Protein AF-A0A7K1E0W9-F1 (afdb_monomer)

Foldseek 3Di:
DEEEQEDLPPVSLVVLVVCLVDDPDDYYQYDYPPVVSSVVSVVVCCVVPNPVSD

Secondary structure (DSSP, 8-state):
-EEEEE--SHHHHHHHHHHTT--S-SEEEEE-SSHHHHHHHHHHHHHHH-GGG-

Nearest PDB structures (foldseek):
  3pqe-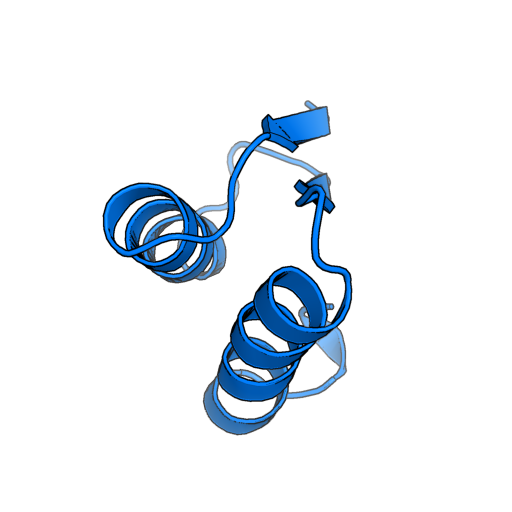assembly1_C  TM=8.891E-01  e=8.610E-02  Bacillus subtilis
  8q3c-assembly1_N  TM=8.562E-01  e=1.950E-01  Selenomonas ruminantium
  6jw7-assembly1_A  TM=7.935E-01  e=9.217E-02  Streptomyces kanamyceticus
  1x7d-assembly1_A  TM=7.656E-01  e=3.600E-01  Pseudomonas putida
  3e18-assembly1_A  TM=7.208E-01  e=4.728E-01  Listeria innocua

Radius of gyration: 10.26 Å; Cα contacts (8 Å, |Δi|>4): 61; chains: 1; bounding box: 22×22×25 Å

Sequence (54 aa):
MRILLVGSGGVGDAIAKIAARRSFFEKLIVTDYDESRAERTVEWLRQRHGADLI

Mean predicted aligned error: 2.55 Å

pLDDT: mean 94.88, std 6.24, range [67.69, 98.38]

Solvent-accessible surface area (backbone atoms only — not comparable to full-atom values): 3230 Å² total; per-residue (Å²): 86,78,44,81,43,82,43,38,52,79,66,37,38,52,48,55,65,55,46,78,76,56,78,86,51,77,47,76,45,74,35,40,95,54,56,69,44,23,49,51,48,51,49,52,46,33,77,74,66,38,66,91,77,110

Structure (mmCIF, N/CA/C/O backbone):
data_AF-A0A7K1E0W9-F1
#
_entry.id   AF-A0A7K1E0W9-F1
#
loop_
_atom_site.group_PDB
_atom_site.id
_atom_site.type_symbol
_atom_site.label_atom_id
_atom_site.label_alt_id
_atom_site.label_comp_id
_atom_site.label_asym_id
_atom_site.label_entity_id
_atom_site.label_seq_id
_atom_site.pdbx_PDB_ins_code
_atom_site.Cartn_x
_atom_site.Cartn_y
_atom_site.Cartn_z
_atom_site.occupancy
_atom_site.B_iso_or_equiv
_atom_site.auth_seq_id
_atom_site.auth_comp_id
_atom_site.auth_asym_id
_atom_site.auth_atom_id
_atom_site.pdbx_PDB_model_num
ATOM 1 N N . MET A 1 1 ? -9.778 7.886 8.101 1.00 96.38 1 MET A N 1
ATOM 2 C CA . MET A 1 1 ? -8.948 8.629 7.117 1.00 96.38 1 MET A CA 1
ATOM 3 C C . MET A 1 1 ? -8.441 7.663 6.059 1.00 96.38 1 MET A C 1
ATOM 5 O O . MET A 1 1 ? -8.147 6.527 6.409 1.00 96.38 1 MET A O 1
ATOM 9 N N . ARG A 1 2 ? -8.339 8.092 4.798 1.00 97.56 2 ARG A N 1
ATOM 10 C CA . ARG A 1 2 ? -7.826 7.269 3.692 1.00 97.56 2 ARG A CA 1
ATOM 11 C C . ARG A 1 2 ? -6.493 7.829 3.204 1.00 97.56 2 ARG A C 1
ATOM 13 O O . ARG A 1 2 ? -6.360 9.044 3.096 1.00 97.56 2 ARG A O 1
ATOM 20 N N . ILE A 1 3 ? -5.525 6.953 2.958 1.00 97.75 3 ILE A N 1
ATOM 21 C CA . ILE A 1 3 ? -4.153 7.307 2.581 1.00 97.75 3 ILE A CA 1
ATOM 22 C C . ILE A 1 3 ? -3.859 6.733 1.195 1.00 97.75 3 ILE A C 1
ATOM 24 O O . ILE A 1 3 ? -4.091 5.549 0.957 1.00 97.75 3 ILE A O 1
ATOM 28 N N . LEU A 1 4 ? -3.319 7.563 0.305 1.00 97.94 4 LEU A N 1
ATOM 29 C CA . LEU A 1 4 ? -2.711 7.127 -0.947 1.00 97.94 4 LEU A CA 1
ATOM 30 C C . LEU A 1 4 ? -1.193 7.227 -0.799 1.00 97.94 4 LEU A C 1
ATOM 32 O O . LEU A 1 4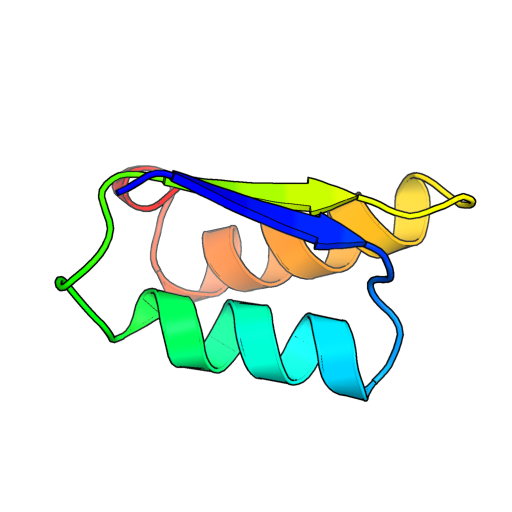 ? -0.655 8.320 -0.630 1.00 97.94 4 LEU A O 1
ATOM 36 N N . LEU A 1 5 ? -0.515 6.086 -0.840 1.00 97.94 5 LEU A N 1
ATOM 37 C CA . LEU A 1 5 ? 0.936 6.007 -0.843 1.00 97.94 5 LEU A CA 1
ATOM 38 C C . LEU A 1 5 ? 1.420 5.897 -2.291 1.00 97.94 5 LEU A C 1
ATOM 40 O O . LEU A 1 5 ? 1.126 4.912 -2.967 1.00 97.94 5 LEU A O 1
ATOM 44 N N . VAL A 1 6 ? 2.155 6.907 -2.755 1.00 97.94 6 VAL A N 1
ATOM 45 C CA . V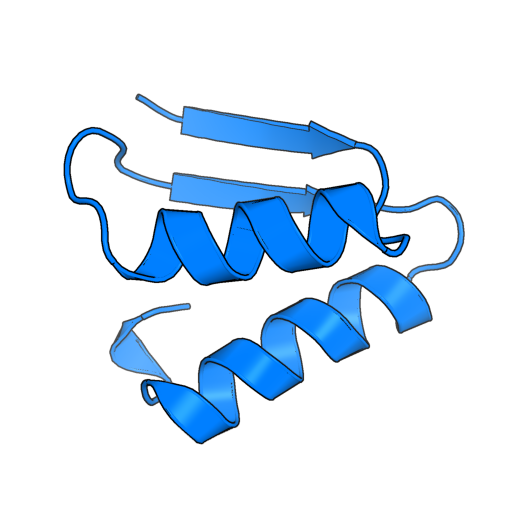AL A 1 6 ? 2.746 6.940 -4.099 1.00 97.94 6 VAL A CA 1
ATOM 46 C C . VAL A 1 6 ? 4.218 6.552 -4.006 1.00 97.94 6 VAL A C 1
ATOM 48 O O . VAL A 1 6 ? 5.017 7.259 -3.393 1.00 97.94 6 VAL A O 1
ATOM 51 N N . GLY A 1 7 ? 4.560 5.423 -4.618 1.00 97.94 7 GLY A N 1
ATOM 52 C CA . GLY A 1 7 ? 5.872 4.793 -4.568 1.00 97.94 7 GLY A CA 1
ATOM 53 C C . GLY A 1 7 ? 5.924 3.642 -3.560 1.00 97.94 7 GLY A C 1
ATOM 54 O O . GLY A 1 7 ? 5.643 3.810 -2.377 1.00 97.94 7 GLY A O 1
ATOM 55 N N . SER A 1 8 ? 6.371 2.482 -4.033 1.00 97.38 8 SER A N 1
ATOM 56 C CA . SER A 1 8 ? 6.571 1.223 -3.296 1.00 97.38 8 SER A CA 1
ATOM 57 C C . SER A 1 8 ? 8.024 0.727 -3.403 1.00 97.38 8 SER A C 1
ATOM 59 O O . SER A 1 8 ? 8.330 -0.464 -3.405 1.00 97.38 8 SER A O 1
ATOM 61 N N . GLY A 1 9 ? 8.963 1.675 -3.487 1.00 96.25 9 GLY A N 1
ATOM 62 C CA . GLY A 1 9 ? 10.382 1.413 -3.235 1.00 96.25 9 GLY A CA 1
ATOM 63 C C . GLY A 1 9 ? 10.654 1.134 -1.750 1.00 96.25 9 GLY A C 1
ATOM 64 O O . GLY A 1 9 ? 9.731 0.955 -0.961 1.00 96.25 9 GLY A O 1
ATOM 65 N N . GLY A 1 10 ? 11.920 1.175 -1.323 1.00 96.81 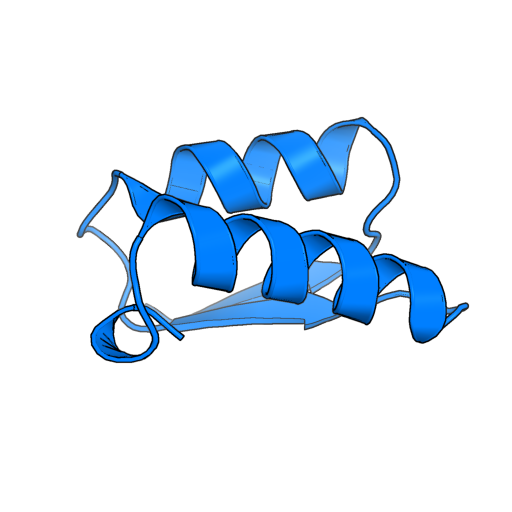10 GLY A N 1
ATOM 66 C CA . GLY A 1 10 ? 12.291 0.817 0.057 1.00 96.81 10 GLY A CA 1
ATOM 67 C C . GLY A 1 10 ? 11.558 1.608 1.153 1.00 96.81 10 GLY A C 1
ATOM 68 O O . GLY A 1 10 ? 11.171 1.038 2.169 1.00 96.81 10 GLY A O 1
ATOM 69 N N . VAL A 1 11 ? 11.315 2.908 0.940 1.00 98.06 11 VAL A N 1
ATOM 70 C CA . VAL A 1 11 ? 10.601 3.751 1.917 1.00 98.06 11 VAL A CA 1
ATOM 71 C C . VAL A 1 11 ? 9.099 3.472 1.911 1.00 98.06 11 VAL A C 1
ATOM 73 O O . VAL A 1 11 ? 8.510 3.298 2.974 1.00 98.06 11 VAL A O 1
ATOM 76 N N . GLY A 1 12 ? 8.478 3.402 0.732 1.00 97.75 12 GLY A N 1
ATOM 77 C CA . GLY A 1 12 ? 7.044 3.132 0.614 1.00 97.75 12 GLY A CA 1
ATOM 78 C C . GLY A 1 12 ? 6.667 1.763 1.176 1.00 97.75 12 GLY A C 1
ATOM 79 O O . GLY A 1 12 ? 5.743 1.646 1.979 1.00 97.75 12 GLY A O 1
ATOM 80 N N . ASP A 1 13 ? 7.457 0.744 0.851 1.00 97.50 13 ASP A N 1
ATOM 81 C CA . ASP A 1 13 ? 7.297 -0.599 1.398 1.00 97.50 13 ASP A CA 1
ATOM 82 C C . ASP A 1 13 ? 7.398 -0.605 2.937 1.00 97.50 13 ASP A C 1
ATOM 84 O O . ASP A 1 13 ? 6.539 -1.160 3.624 1.00 97.50 13 ASP A O 1
ATOM 88 N N . ALA A 1 14 ? 8.379 0.104 3.510 1.00 98.25 14 ALA A N 1
ATOM 89 C CA . ALA A 1 14 ? 8.498 0.248 4.960 1.00 98.25 14 ALA A CA 1
ATOM 90 C C . ALA A 1 14 ? 7.289 0.968 5.586 1.00 98.25 14 ALA A C 1
ATOM 92 O O . ALA A 1 14 ? 6.797 0.541 6.635 1.00 98.25 14 ALA A O 1
ATOM 93 N N . ILE A 1 15 ? 6.777 2.026 4.946 1.00 97.94 15 ILE A N 1
ATOM 94 C CA . ILE A 1 15 ? 5.578 2.743 5.401 1.00 97.94 15 ILE A CA 1
ATOM 95 C C . ILE A 1 15 ? 4.375 1.800 5.433 1.00 97.94 15 ILE A C 1
ATOM 97 O O . ILE A 1 15 ? 3.712 1.724 6.467 1.00 97.94 15 ILE A O 1
ATOM 101 N N . ALA A 1 16 ? 4.118 1.048 4.360 1.00 97.12 16 ALA A N 1
ATOM 102 C CA . ALA A 1 16 ? 2.996 0.112 4.289 1.00 97.12 16 ALA A CA 1
ATOM 103 C C . ALA A 1 16 ? 3.072 -0.955 5.402 1.00 97.12 16 ALA A C 1
ATOM 105 O O . ALA A 1 16 ? 2.093 -1.208 6.106 1.00 97.12 16 ALA A O 1
ATOM 106 N N . LYS A 1 17 ? 4.268 -1.501 5.653 1.00 96.12 17 LYS A N 1
ATOM 107 C CA . LYS A 1 17 ? 4.527 -2.482 6.724 1.00 96.12 17 LYS A CA 1
ATOM 108 C C . LYS A 1 17 ? 4.359 -1.913 8.133 1.00 96.12 17 LYS A C 1
ATOM 110 O O . LYS A 1 17 ? 3.935 -2.614 9.052 1.00 96.12 17 LYS A O 1
ATOM 115 N N . ILE A 1 18 ? 4.703 -0.644 8.347 1.00 96.75 18 ILE A N 1
ATOM 116 C CA . ILE A 1 18 ? 4.446 0.037 9.622 1.00 96.75 18 ILE A CA 1
ATOM 117 C C . ILE A 1 18 ? 2.950 0.309 9.781 1.00 96.75 18 ILE A C 1
ATOM 119 O O . ILE A 1 18 ? 2.414 0.114 10.873 1.00 96.75 18 ILE A O 1
ATOM 123 N N . ALA A 1 19 ? 2.292 0.742 8.707 1.00 96.12 19 ALA A N 1
ATOM 124 C CA . ALA A 1 19 ? 0.886 1.110 8.686 1.00 96.12 19 ALA A CA 1
ATOM 125 C C . ALA A 1 19 ? -0.030 -0.073 9.024 1.00 96.12 19 ALA A C 1
ATOM 127 O O . ALA A 1 19 ? -0.971 0.112 9.787 1.00 96.12 19 ALA A O 1
ATOM 128 N N . ALA A 1 20 ? 0.314 -1.291 8.593 1.00 94.81 20 ALA A N 1
ATOM 129 C CA . ALA A 1 20 ? -0.394 -2.530 8.939 1.00 94.81 20 ALA A CA 1
ATOM 130 C C . ALA A 1 20 ? -0.555 -2.786 10.453 1.00 94.81 20 ALA A C 1
ATOM 132 O O . ALA A 1 20 ? -1.351 -3.617 10.876 1.00 94.81 20 ALA A O 1
ATOM 133 N N . ARG A 1 21 ? 0.205 -2.072 11.292 1.00 93.44 21 ARG A N 1
ATOM 134 C CA . ARG A 1 21 ? 0.204 -2.185 12.758 1.00 93.44 21 ARG A CA 1
ATOM 135 C C . ARG A 1 21 ? -0.489 -1.002 13.445 1.00 93.44 21 ARG A C 1
ATOM 137 O O . ARG A 1 21 ? -0.307 -0.800 14.645 1.00 93.44 21 ARG A O 1
ATOM 144 N N . ARG A 1 22 ? -1.181 -0.146 12.689 1.00 94.88 22 ARG A N 1
ATOM 145 C CA . ARG A 1 22 ? -1.772 1.116 13.156 1.00 94.88 22 ARG A CA 1
ATOM 146 C C . ARG A 1 22 ? -3.254 1.165 12.792 1.00 94.88 22 ARG A C 1
ATOM 148 O O . ARG A 1 22 ? -3.648 0.669 11.750 1.00 94.88 22 ARG A O 1
ATOM 155 N N . SER A 1 23 ? -4.053 1.816 13.634 1.00 94.12 23 SER A N 1
ATOM 156 C CA . SER A 1 23 ? -5.520 1.863 13.508 1.00 94.12 23 SER A CA 1
ATOM 157 C C . SER A 1 23 ? -6.093 3.275 13.325 1.00 94.12 23 SER A C 1
ATOM 159 O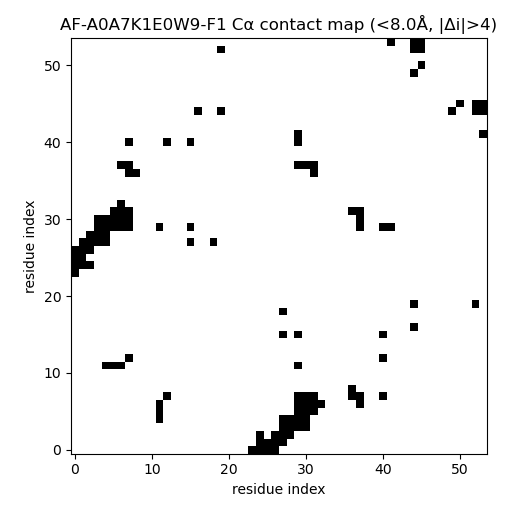 O . SER A 1 23 ? -7.303 3.463 13.364 1.00 94.12 23 SER A O 1
ATOM 161 N N . PHE A 1 24 ? -5.250 4.295 13.126 1.00 95.31 24 PHE A N 1
ATOM 162 C CA . PHE A 1 24 ? -5.710 5.686 12.973 1.00 95.31 24 PHE A CA 1
ATOM 163 C C . PHE A 1 24 ? -6.264 6.003 11.568 1.00 95.31 24 PHE A C 1
ATOM 165 O O . PHE A 1 24 ? -6.757 7.106 11.320 1.00 95.31 24 PHE A O 1
ATOM 172 N N . PHE A 1 25 ? -6.162 5.062 10.627 1.00 95.81 25 PHE A N 1
ATOM 173 C CA . PHE A 1 25 ? -6.666 5.187 9.264 1.00 95.81 25 PHE A CA 1
ATOM 174 C C . PHE A 1 25 ? -7.566 3.995 8.919 1.00 95.81 25 PHE A C 1
ATOM 176 O O . PHE A 1 25 ? -7.465 2.929 9.509 1.00 95.81 25 PHE A O 1
ATOM 183 N N . GLU A 1 26 ? -8.473 4.217 7.973 1.00 95.50 26 GLU A N 1
ATOM 184 C CA . GLU A 1 26 ? -9.463 3.239 7.507 1.00 95.50 26 GLU A CA 1
ATOM 185 C C . GLU A 1 26 ? -8.901 2.408 6.351 1.00 95.50 26 GLU A C 1
ATOM 187 O O . GLU A 1 26 ? -9.126 1.208 6.279 1.00 95.50 26 GLU A O 1
ATOM 192 N N . LYS A 1 27 ? -8.174 3.055 5.430 1.00 95.38 27 LYS A N 1
ATOM 193 C CA . LYS A 1 27 ? -7.614 2.404 4.244 1.00 95.38 27 LYS A CA 1
ATOM 194 C C . LYS A 1 27 ? -6.314 3.062 3.802 1.00 95.38 27 LYS A C 1
ATOM 196 O O . LYS A 1 27 ? -6.222 4.292 3.792 1.00 95.38 27 LYS A O 1
ATOM 201 N N . LEU A 1 28 ? -5.344 2.246 3.404 1.00 96.69 28 LEU A N 1
ATOM 202 C CA . LEU A 1 28 ? -4.111 2.668 2.745 1.00 96.69 28 LEU A CA 1
ATOM 203 C C . LEU A 1 28 ? -4.036 1.979 1.383 1.00 96.69 28 LEU A C 1
ATOM 205 O O . LEU A 1 28 ? -4.149 0.761 1.304 1.00 96.69 28 LEU A O 1
ATOM 209 N N . ILE A 1 29 ? -3.864 2.760 0.321 1.00 97.06 29 ILE A N 1
ATOM 210 C CA . ILE A 1 29 ? -3.691 2.262 -1.046 1.00 97.06 29 ILE A CA 1
ATOM 211 C C . ILE A 1 29 ? -2.224 2.457 -1.422 1.00 97.06 29 ILE A C 1
ATOM 213 O O . ILE A 1 29 ? -1.727 3.581 -1.368 1.00 97.06 29 ILE A O 1
ATOM 217 N N . VAL A 1 30 ? -1.535 1.373 -1.779 1.00 97.69 30 VAL A N 1
ATOM 218 C CA . VAL A 1 30 ? -0.158 1.415 -2.288 1.00 97.69 30 VAL A CA 1
ATOM 219 C C . VAL A 1 30 ? -0.215 1.539 -3.804 1.00 97.69 30 VAL A C 1
ATOM 221 O O . VAL A 1 30 ? -0.909 0.769 -4.460 1.00 97.69 30 VAL A O 1
ATOM 224 N N . THR A 1 31 ? 0.504 2.509 -4.357 1.00 98.12 31 THR A N 1
ATOM 225 C CA . THR A 1 31 ? 0.608 2.723 -5.802 1.00 98.12 31 THR A CA 1
ATOM 226 C C . THR A 1 31 ? 2.058 2.878 -6.206 1.00 98.12 31 THR A C 1
ATOM 228 O O . THR A 1 31 ? 2.885 3.364 -5.435 1.00 98.12 31 THR A O 1
ATOM 231 N N . ASP A 1 32 ? 2.369 2.471 -7.425 1.00 98.38 3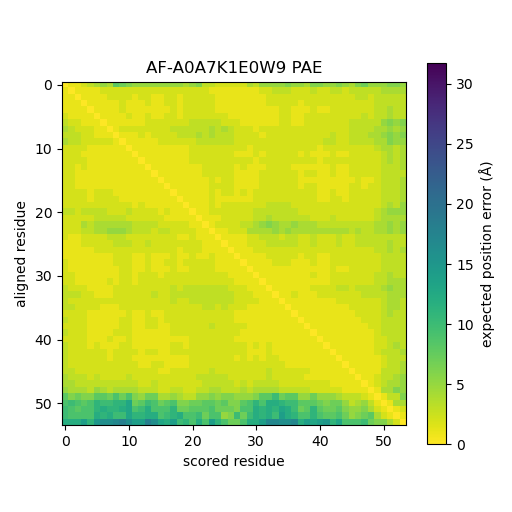2 ASP A N 1
ATOM 232 C CA . ASP A 1 32 ? 3.673 2.651 -8.042 1.00 98.38 32 ASP A CA 1
ATOM 233 C C . ASP A 1 32 ? 3.482 2.750 -9.555 1.00 98.38 32 ASP A C 1
ATOM 235 O O . ASP A 1 32 ? 2.442 2.352 -10.079 1.00 98.38 32 ASP A O 1
ATOM 239 N N . TYR A 1 33 ? 4.477 3.297 -10.246 1.00 97.62 33 TYR A N 1
ATOM 240 C CA . TYR A 1 33 ? 4.500 3.293 -11.704 1.00 97.62 33 TYR A CA 1
ATOM 241 C C . TYR A 1 33 ? 4.646 1.865 -12.249 1.00 97.62 33 TYR A C 1
ATOM 243 O O . TYR A 1 33 ? 4.027 1.513 -13.248 1.00 97.62 33 TYR A O 1
ATOM 251 N N . ASP A 1 34 ? 5.448 1.043 -11.574 1.00 97.75 34 ASP A N 1
ATOM 252 C CA . ASP A 1 34 ? 5.586 -0.384 -11.855 1.00 97.75 34 ASP A CA 1
ATOM 253 C C . ASP A 1 34 ? 4.667 -1.162 -10.901 1.00 97.75 34 ASP A C 1
ATOM 255 O O . ASP A 1 34 ? 4.984 -1.339 -9.722 1.00 97.75 34 ASP A O 1
ATOM 259 N N . GLU A 1 35 ? 3.516 -1.609 -11.412 1.00 97.44 35 GLU A N 1
ATOM 260 C CA . GLU A 1 35 ? 2.472 -2.322 -10.657 1.00 97.44 35 GLU A CA 1
ATOM 261 C C . GLU A 1 35 ? 3.033 -3.491 -9.838 1.00 97.44 35 GLU A C 1
ATOM 263 O O . GLU A 1 35 ? 2.677 -3.656 -8.668 1.00 97.44 35 GLU A O 1
ATOM 268 N N . SER A 1 36 ? 4.010 -4.218 -10.392 1.00 98.12 36 SER A N 1
ATOM 269 C CA . SER A 1 36 ? 4.631 -5.365 -9.725 1.00 98.12 36 SER A CA 1
ATOM 270 C C . SER A 1 36 ? 5.258 -4.992 -8.378 1.00 98.12 36 SER A C 1
ATOM 272 O O . SER A 1 36 ? 5.388 -5.835 -7.488 1.00 98.12 36 SER A O 1
ATOM 274 N N . ARG A 1 37 ? 5.688 -3.735 -8.199 1.00 97.88 37 ARG A N 1
ATOM 275 C CA . ARG A 1 37 ? 6.266 -3.258 -6.936 1.00 97.88 37 ARG A CA 1
ATOM 276 C C . ARG A 1 37 ? 5.199 -3.111 -5.860 1.00 97.88 37 ARG A C 1
ATOM 278 O O . ARG A 1 37 ? 5.403 -3.590 -4.744 1.00 97.88 37 ARG A O 1
ATOM 285 N N . ALA A 1 38 ? 4.053 -2.532 -6.215 1.00 97.88 38 ALA A N 1
ATOM 286 C CA . ALA A 1 38 ? 2.924 -2.393 -5.306 1.00 97.88 38 ALA A CA 1
ATOM 287 C C . ALA A 1 38 ? 2.361 -3.773 -4.932 1.00 97.88 38 ALA A C 1
ATOM 289 O O . ALA A 1 38 ? 2.146 -4.046 -3.750 1.00 97.88 38 ALA A O 1
ATOM 290 N N . GLU A 1 39 ? 2.220 -4.672 -5.911 1.00 97.38 39 GLU A N 1
ATOM 291 C CA . GLU A 1 39 ? 1.786 -6.054 -5.688 1.00 97.38 39 GLU A CA 1
ATOM 292 C C . GLU A 1 39 ? 2.703 -6.801 -4.720 1.00 97.38 39 GLU A C 1
ATOM 294 O O . GLU A 1 39 ? 2.214 -7.453 -3.800 1.00 97.38 39 GLU A O 1
ATOM 299 N N . ARG A 1 40 ? 4.031 -6.668 -4.854 1.00 97.69 40 ARG A N 1
ATOM 300 C CA . ARG A 1 40 ? 4.984 -7.291 -3.920 1.00 97.69 40 ARG A CA 1
ATOM 301 C C . ARG A 1 40 ? 4.797 -6.808 -2.483 1.00 97.69 40 ARG A C 1
ATOM 303 O O . ARG A 1 40 ? 4.856 -7.625 -1.563 1.00 97.69 40 ARG A O 1
ATOM 310 N N . THR A 1 41 ? 4.572 -5.511 -2.272 1.00 97.31 41 THR A N 1
ATOM 311 C CA . THR A 1 41 ? 4.298 -4.967 -0.932 1.00 97.31 41 THR A CA 1
ATOM 312 C C . THR A 1 41 ? 2.986 -5.519 -0.370 1.00 97.31 41 THR A C 1
ATOM 314 O O . THR A 1 41 ? 2.949 -5.948 0.785 1.00 97.31 41 THR A O 1
ATOM 317 N N . VAL A 1 42 ? 1.922 -5.557 -1.178 1.00 96.75 42 VAL A N 1
ATOM 318 C CA . VAL A 1 42 ? 0.614 -6.103 -0.776 1.00 96.75 42 VAL A CA 1
ATOM 319 C C . VAL A 1 42 ? 0.708 -7.600 -0.470 1.00 96.75 42 VAL A C 1
ATOM 321 O O . VAL A 1 42 ? 0.196 -8.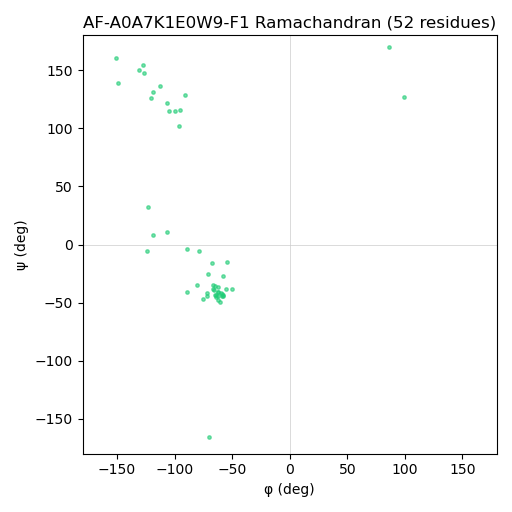056 0.549 1.00 96.75 42 VAL A O 1
ATOM 324 N N . GLU A 1 43 ? 1.410 -8.372 -1.292 1.00 97.00 43 GLU A N 1
ATOM 325 C CA . GLU A 1 43 ? 1.570 -9.811 -1.094 1.00 97.00 43 GLU A CA 1
ATOM 326 C C . GLU A 1 43 ? 2.376 -10.127 0.171 1.00 97.00 43 GLU A C 1
ATOM 328 O O . GLU A 1 43 ? 1.998 -11.005 0.947 1.00 97.00 43 GLU A O 1
ATOM 333 N N . TRP A 1 44 ? 3.426 -9.350 0.461 1.00 96.31 44 TRP A N 1
ATOM 334 C CA 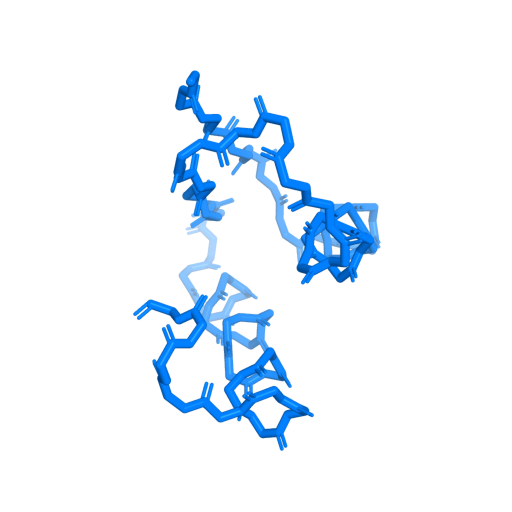. TRP A 1 44 ? 4.141 -9.472 1.732 1.00 96.31 44 TRP A CA 1
ATOM 335 C C . TRP A 1 44 ? 3.208 -9.252 2.929 1.00 96.31 44 TRP A C 1
ATOM 337 O O . TRP A 1 44 ? 3.251 -10.008 3.904 1.00 96.31 44 TRP A O 1
ATOM 347 N N . LEU A 1 45 ? 2.346 -8.230 2.860 1.00 96.12 45 LEU A N 1
ATOM 348 C CA . LEU A 1 45 ? 1.363 -7.955 3.909 1.00 96.12 45 LEU A CA 1
ATOM 349 C C . LEU A 1 45 ? 0.379 -9.119 4.060 1.00 96.12 45 LEU A C 1
ATOM 351 O O . LEU A 1 45 ? 0.093 -9.516 5.191 1.00 96.12 45 LEU A O 1
ATOM 355 N N . ARG A 1 46 ? -0.063 -9.714 2.945 1.00 95.19 46 ARG A N 1
ATOM 356 C CA . ARG A 1 46 ? -1.023 -10.826 2.924 1.00 95.19 46 ARG A CA 1
ATOM 357 C C . ARG A 1 46 ? -0.458 -12.038 3.644 1.00 95.19 46 ARG A C 1
ATOM 359 O O . ARG A 1 46 ? -1.111 -12.610 4.511 1.00 95.19 46 ARG A O 1
ATOM 366 N N . GLN A 1 47 ? 0.784 -12.390 3.327 1.00 95.25 47 GLN A N 1
ATOM 367 C CA . GLN A 1 47 ? 1.483 -13.518 3.939 1.00 95.25 47 GLN A CA 1
ATOM 368 C C . GLN A 1 47 ? 1.739 -13.297 5.434 1.00 95.25 47 GLN A C 1
ATOM 370 O O . GLN A 1 47 ? 1.692 -14.239 6.222 1.00 95.25 47 GLN A O 1
ATOM 375 N N . ARG A 1 48 ? 2.014 -12.052 5.843 1.00 94.56 48 ARG A N 1
ATOM 376 C CA . ARG A 1 48 ? 2.364 -11.706 7.228 1.00 94.56 48 ARG A CA 1
ATOM 377 C C . ARG A 1 48 ? 1.148 -11.577 8.149 1.00 94.56 48 ARG A C 1
ATOM 379 O O . ARG A 1 48 ? 1.279 -11.879 9.337 1.00 94.56 48 ARG A O 1
ATOM 386 N N . HIS A 1 49 ? 0.027 -11.075 7.631 1.00 91.81 49 HIS A N 1
ATOM 387 C CA . HIS A 1 49 ? -1.122 -10.629 8.425 1.00 91.81 49 HIS A CA 1
ATOM 388 C C . HIS A 1 49 ? -2.454 -11.301 8.058 1.00 91.81 49 HIS A C 1
ATOM 390 O O . HIS A 1 49 ? -3.433 -11.099 8.770 1.00 91.81 49 HIS A O 1
ATOM 396 N N . GLY A 1 50 ? -2.490 -12.121 7.006 1.00 88.00 50 GLY A N 1
ATOM 397 C CA . GLY A 1 50 ? -3.716 -12.732 6.495 1.00 88.00 50 GLY A CA 1
ATOM 398 C C . GLY A 1 50 ? -4.460 -11.833 5.504 1.00 88.00 50 GLY A C 1
ATOM 399 O O . GLY A 1 50 ? -4.127 -10.662 5.317 1.00 88.00 50 GLY A O 1
ATOM 400 N N . ALA A 1 51 ? -5.467 -12.404 4.840 1.00 79.69 51 ALA A N 1
ATOM 401 C CA . ALA A 1 51 ? -6.251 -11.703 3.822 1.00 79.69 51 ALA A CA 1
ATOM 402 C C . ALA A 1 51 ? -7.183 -10.630 4.409 1.00 79.69 51 ALA A C 1
ATOM 404 O O . ALA A 1 51 ? -7.475 -9.659 3.725 1.00 79.69 51 ALA A O 1
ATOM 405 N N . ASP A 1 52 ? -7.588 -10.764 5.675 1.00 76.38 52 ASP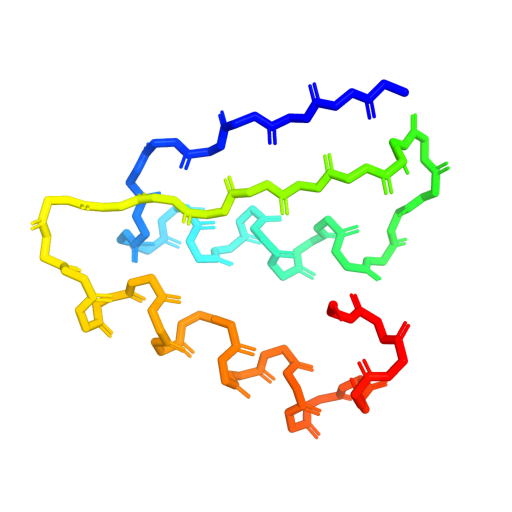 A N 1
ATOM 406 C CA . ASP A 1 52 ? -8.542 -9.853 6.327 1.00 76.38 52 ASP A CA 1
ATOM 407 C C . ASP A 1 52 ? -7.983 -8.436 6.545 1.00 76.38 52 ASP A C 1
ATOM 409 O O . ASP A 1 52 ? -8.734 -7.500 6.818 1.00 76.38 52 ASP A O 1
ATOM 413 N N . LEU A 1 53 ? -6.658 -8.275 6.445 1.00 72.88 53 LEU A N 1
ATOM 414 C CA . LEU A 1 53 ? -5.973 -6.996 6.622 1.00 72.88 53 LEU A CA 1
ATOM 415 C C . LEU A 1 53 ? -5.837 -6.185 5.314 1.00 72.88 53 LEU A C 1
ATOM 417 O O . LEU A 1 53 ? -5.296 -5.078 5.361 1.00 72.88 53 LEU A O 1
ATOM 421 N N . ILE A 1 54 ? -6.263 -6.727 4.162 1.00 67.69 54 ILE A N 1
ATOM 422 C CA . ILE A 1 54 ? -6.010 -6.172 2.813 1.00 67.69 54 ILE A CA 1
ATOM 423 C C . ILE A 1 54 ? -7.301 -5.841 2.068 1.00 67.69 54 ILE A C 1
ATOM 425 O O . ILE A 1 54 ? -8.154 -6.740 1.925 1.00 67.69 54 ILE A O 1
#